Protein AF-A0A529L5Z2-F1 (afdb_monomer_lite)

pLDDT: mean 86.76, std 15.35, range [34.94, 98.38]

Structure (mmCIF, N/CA/C/O backbone):
data_AF-A0A529L5Z2-F1
#
_entry.id   AF-A0A529L5Z2-F1
#
loop_
_atom_site.group_PDB
_atom_site.id
_atom_site.type_symbol
_atom_site.label_atom_id
_atom_site.label_alt_id
_atom_site.label_comp_id
_atom_site.label_asym_id
_atom_site.label_entity_id
_atom_site.label_seq_id
_atom_site.pdbx_PDB_ins_code
_atom_site.Cartn_x
_atom_site.Cartn_y
_atom_site.Cartn_z
_atom_site.occupancy
_atom_site.B_iso_or_equiv
_atom_site.auth_seq_id
_atom_site.auth_comp_id
_atom_site.auth_asym_id
_atom_site.auth_atom_id
_atom_site.pdbx_PDB_model_num
ATOM 1 N N . VAL A 1 1 ? 12.397 16.097 1.334 1.00 59.28 1 VAL A N 1
ATOM 2 C CA . VAL A 1 1 ? 13.521 15.145 1.518 1.00 59.28 1 VAL A CA 1
ATOM 3 C C . VAL A 1 1 ? 13.459 14.121 0.397 1.00 59.28 1 VAL A C 1
ATOM 5 O O . VAL A 1 1 ? 12.366 13.662 0.095 1.00 59.28 1 VAL A O 1
ATOM 8 N N . TYR A 1 2 ? 14.577 13.825 -0.266 1.00 68.69 2 TYR A N 1
ATOM 9 C CA . TYR A 1 2 ? 14.633 12.779 -1.293 1.00 68.69 2 TYR A CA 1
ATOM 10 C C . TYR A 1 2 ? 14.756 11.406 -0.624 1.00 68.69 2 TYR A C 1
ATOM 12 O O . TYR A 1 2 ? 15.581 11.252 0.272 1.00 68.69 2 TYR A O 1
ATOM 20 N N . ILE A 1 3 ? 13.948 10.435 -1.053 1.00 73.50 3 ILE A N 1
ATOM 21 C CA . ILE A 1 3 ? 13.962 9.058 -0.541 1.00 73.50 3 ILE A CA 1
ATOM 22 C C . ILE A 1 3 ? 14.637 8.183 -1.610 1.00 73.50 3 ILE A C 1
ATOM 24 O O . ILE A 1 3 ? 14.031 7.956 -2.661 1.00 73.50 3 ILE A O 1
ATOM 28 N N . PRO A 1 4 ? 15.892 7.733 -1.415 1.00 78.50 4 PRO A N 1
ATOM 29 C CA . PRO A 1 4 ? 16.623 6.927 -2.399 1.00 78.50 4 PRO A CA 1
ATOM 30 C C . PRO A 1 4 ? 15.868 5.673 -2.860 1.00 78.50 4 PRO A C 1
ATOM 32 O O . PRO A 1 4 ? 15.951 5.282 -4.027 1.00 78.50 4 PRO A O 1
ATOM 35 N N . GLU A 1 5 ? 15.086 5.079 -1.962 1.00 77.75 5 GLU A N 1
ATOM 36 C CA . GLU A 1 5 ? 14.258 3.895 -2.173 1.00 77.75 5 GLU A CA 1
ATOM 37 C C . GLU A 1 5 ? 13.146 4.138 -3.201 1.00 77.75 5 GLU A C 1
ATOM 39 O O . GLU A 1 5 ? 12.684 3.184 -3.826 1.00 77.75 5 GLU A O 1
ATOM 44 N N . ALA A 1 6 ? 12.777 5.397 -3.471 1.00 76.44 6 ALA A N 1
ATOM 45 C CA . ALA A 1 6 ? 11.795 5.742 -4.498 1.00 76.44 6 ALA A CA 1
ATOM 46 C C . ALA A 1 6 ? 12.237 5.294 -5.903 1.00 76.44 6 ALA A C 1
ATOM 48 O O . ALA A 1 6 ? 11.396 5.058 -6.768 1.00 76.44 6 ALA A O 1
ATOM 49 N N . LYS A 1 7 ? 13.546 5.085 -6.134 1.00 78.00 7 LYS A N 1
ATOM 50 C CA . LYS A 1 7 ? 14.060 4.490 -7.383 1.00 78.00 7 LYS A CA 1
ATOM 51 C C . LYS A 1 7 ? 13.552 3.066 -7.615 1.00 78.00 7 LYS A C 1
ATOM 53 O O . LYS A 1 7 ? 13.418 2.650 -8.762 1.00 78.00 7 LYS A O 1
ATOM 58 N N . ALA A 1 8 ? 13.291 2.315 -6.544 1.00 79.12 8 ALA A N 1
ATOM 59 C CA . ALA A 1 8 ? 12.725 0.972 -6.630 1.00 79.12 8 ALA A CA 1
ATOM 60 C C . ALA A 1 8 ? 11.204 0.991 -6.859 1.00 79.12 8 ALA A C 1
ATOM 62 O O . ALA A 1 8 ? 10.619 -0.067 -7.106 1.00 79.12 8 ALA A O 1
ATOM 63 N N . GLY A 1 9 ? 10.585 2.173 -6.803 1.00 86.44 9 GLY A N 1
ATOM 64 C CA . GLY A 1 9 ? 9.145 2.351 -6.830 1.00 86.44 9 GLY A CA 1
ATOM 65 C C . GLY A 1 9 ? 8.496 2.248 -5.454 1.00 86.44 9 GLY A C 1
ATOM 66 O O . GLY A 1 9 ? 9.121 1.838 -4.473 1.00 86.44 9 GLY A O 1
ATOM 67 N N . ASP A 1 10 ? 7.222 2.608 -5.397 1.00 92.12 10 ASP A N 1
ATOM 68 C CA . ASP A 1 10 ? 6.410 2.553 -4.187 1.00 92.12 10 ASP A CA 1
ATOM 69 C C . ASP A 1 10 ? 5.503 1.321 -4.162 1.00 92.12 10 ASP A C 1
ATOM 71 O O . ASP A 1 10 ? 5.253 0.664 -5.174 1.00 92.12 10 ASP A O 1
ATOM 75 N N . VAL A 1 11 ? 5.042 0.968 -2.972 1.00 94.88 11 VAL A N 1
ATOM 76 C CA . VAL A 1 11 ? 4.119 -0.131 -2.726 1.00 94.88 11 VAL A CA 1
ATOM 77 C C . VAL A 1 11 ? 2.763 0.448 -2.388 1.00 94.88 11 VAL A C 1
ATOM 79 O O . VAL A 1 11 ? 2.636 1.140 -1.385 1.00 94.88 11 VAL A O 1
ATOM 82 N N . 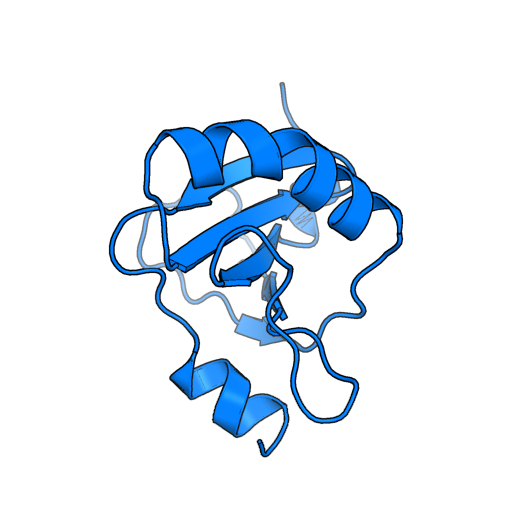ARG A 1 12 ? 1.747 0.082 -3.168 1.00 96.00 12 ARG A N 1
ATOM 83 C CA . ARG A 1 12 ? 0.354 0.326 -2.815 1.00 96.00 12 ARG A CA 1
ATOM 84 C C . ARG A 1 12 ? -0.172 -0.850 -2.004 1.00 96.00 12 ARG A C 1
ATOM 86 O O . ARG A 1 12 ? -0.231 -1.956 -2.539 1.00 96.00 12 ARG A O 1
ATOM 93 N N . LEU A 1 13 ? -0.550 -0.611 -0.751 1.00 97.56 13 LEU A N 1
ATOM 94 C CA . LEU A 1 13 ? -1.183 -1.565 0.166 1.00 97.56 13 LEU A CA 1
ATOM 95 C C . LEU A 1 13 ? -2.628 -1.134 0.435 1.00 97.56 13 LEU A C 1
ATOM 97 O O . LEU A 1 13 ? -2.864 -0.005 0.854 1.00 97.56 13 LEU A O 1
ATOM 101 N N . PHE A 1 14 ? -3.593 -2.024 0.218 1.00 97.62 14 PHE A N 1
ATOM 102 C CA . PHE A 1 14 ? -5.002 -1.724 0.468 1.00 97.62 14 PHE A CA 1
ATOM 103 C C . PHE A 1 14 ? -5.408 -2.085 1.892 1.00 97.62 14 PHE A C 1
ATOM 105 O O . PHE A 1 14 ? -5.058 -3.152 2.395 1.00 97.62 14 PHE A O 1
ATOM 112 N N . LEU A 1 15 ? -6.197 -1.211 2.507 1.00 97.81 15 LEU A N 1
ATOM 113 C CA . LEU A 1 15 ? -6.882 -1.431 3.770 1.00 97.81 15 LEU A CA 1
ATOM 114 C C . LEU A 1 15 ? -8.391 -1.449 3.519 1.00 97.81 15 LEU A C 1
ATOM 116 O O . LEU A 1 15 ? -8.912 -0.605 2.789 1.00 97.81 15 LEU A O 1
ATOM 12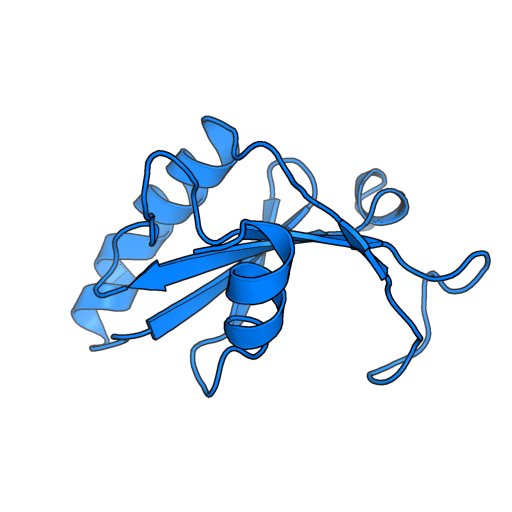0 N N . MET A 1 16 ? -9.085 -2.384 4.157 1.00 96.56 16 MET A N 1
ATOM 121 C CA . MET A 1 16 ? -10.540 -2.454 4.213 1.00 96.56 16 MET A CA 1
ATOM 122 C C . MET A 1 16 ? -10.974 -2.385 5.673 1.00 96.56 16 MET A C 1
ATOM 124 O O . MET A 1 16 ? -10.530 -3.178 6.501 1.00 96.56 16 MET A O 1
ATOM 128 N N . ASN A 1 17 ? -11.812 -1.402 5.985 1.00 95.88 17 ASN A N 1
ATOM 129 C CA . ASN A 1 17 ? -12.262 -1.087 7.334 1.00 95.88 17 ASN A CA 1
ATOM 130 C C . ASN A 1 17 ? -11.098 -0.987 8.345 1.00 95.88 17 ASN A C 1
ATOM 132 O O . ASN A 1 17 ? -11.122 -1.577 9.423 1.00 95.88 17 ASN A O 1
ATOM 136 N N . GLY A 1 18 ? -10.026 -0.296 7.946 1.00 96.75 18 GLY A N 1
ATOM 137 C CA . GLY A 1 18 ? -8.830 -0.089 8.767 1.00 96.75 18 GLY A CA 1
ATOM 138 C C . GLY A 1 18 ? -7.858 -1.274 8.857 1.00 96.75 18 GLY A C 1
ATOM 139 O O . GLY A 1 18 ? -6.783 -1.111 9.429 1.00 96.75 18 GLY A O 1
ATOM 140 N N . LEU A 1 19 ? -8.174 -2.439 8.287 1.00 98.00 19 LEU A N 1
ATOM 141 C CA . LEU A 1 19 ? -7.296 -3.613 8.304 1.00 98.00 19 LEU A CA 1
ATOM 142 C C . LEU A 1 19 ? -6.668 -3.855 6.928 1.00 98.00 19 LEU A C 1
ATOM 144 O O . LEU A 1 19 ? -7.362 -3.685 5.927 1.00 98.00 19 LEU A O 1
ATOM 148 N N . PRO A 1 20 ? -5.394 -4.283 6.833 1.00 98.00 20 PRO A N 1
ATOM 149 C CA . PRO A 1 20 ? -4.801 -4.685 5.561 1.00 98.00 20 PRO A CA 1
ATOM 150 C C . PRO A 1 20 ? -5.654 -5.751 4.862 1.00 98.00 20 PRO A C 1
ATOM 152 O O . PRO A 1 20 ? -5.860 -6.842 5.394 1.00 98.00 20 PRO A O 1
ATOM 155 N N . LEU A 1 21 ? -6.155 -5.431 3.669 1.00 97.31 21 LEU A N 1
ATOM 156 C CA . LEU A 1 21 ? -6.992 -6.331 2.886 1.00 97.31 21 LEU A CA 1
ATOM 157 C C . LEU A 1 21 ? -6.149 -7.527 2.438 1.00 97.31 21 LEU A C 1
ATOM 159 O O . LEU A 1 21 ? -5.067 -7.356 1.874 1.00 97.31 21 LEU A O 1
ATOM 163 N N . ALA A 1 22 ? -6.650 -8.735 2.669 1.00 95.50 22 ALA A N 1
ATOM 164 C CA . ALA A 1 22 ? -5.987 -9.968 2.277 1.00 95.50 22 ALA A CA 1
ATOM 165 C C . ALA A 1 22 ? -6.997 -11.016 1.809 1.00 95.50 22 ALA A C 1
ATOM 167 O O . ALA A 1 22 ? -8.142 -11.035 2.259 1.00 95.50 22 ALA A O 1
ATOM 168 N N . ARG A 1 23 ? -6.550 -11.901 0.917 1.00 93.94 23 ARG A N 1
ATOM 169 C CA . ARG A 1 23 ? -7.303 -13.057 0.426 1.00 93.94 23 ARG A CA 1
ATOM 170 C C . ARG A 1 23 ? -6.341 -14.210 0.154 1.00 93.94 23 ARG A C 1
ATOM 172 O O . ARG A 1 23 ? -5.272 -13.995 -0.413 1.00 93.94 23 ARG A O 1
ATOM 179 N N . ASP A 1 24 ? -6.693 -15.415 0.596 1.00 91.69 24 ASP A N 1
ATOM 180 C CA . ASP A 1 24 ? -5.915 -16.645 0.371 1.00 91.69 24 ASP A CA 1
ATOM 181 C C . ASP A 1 24 ? -4.428 -16.511 0.761 1.00 91.69 24 ASP A C 1
ATOM 183 O O . ASP A 1 24 ? -3.523 -16.907 0.029 1.00 91.69 24 ASP A O 1
ATOM 187 N N . GLY A 1 25 ? -4.163 -15.864 1.902 1.00 89.69 25 GLY A N 1
ATOM 188 C CA . GLY A 1 25 ? -2.807 -15.617 2.410 1.00 89.69 25 GLY A CA 1
ATOM 18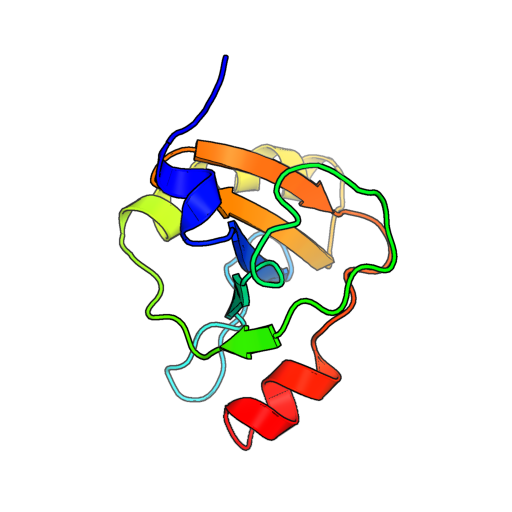9 C C . GLY A 1 25 ? -2.023 -14.514 1.684 1.00 89.69 25 GLY A C 1
ATOM 190 O O . GLY A 1 25 ? -0.876 -14.251 2.044 1.00 89.69 25 GLY A O 1
ATOM 191 N N . ASN A 1 26 ? -2.617 -13.841 0.695 1.00 92.38 26 ASN A N 1
ATOM 192 C CA . ASN A 1 26 ? -2.002 -12.734 -0.031 1.00 92.38 26 ASN A CA 1
ATOM 193 C C . ASN A 1 26 ? -2.617 -11.406 0.401 1.00 92.38 26 ASN A C 1
ATOM 195 O O . ASN A 1 26 ? -3.829 -11.219 0.322 1.00 92.38 26 ASN A O 1
ATOM 199 N N . TYR A 1 27 ? -1.780 -10.452 0.798 1.00 97.00 27 TYR A N 1
ATOM 200 C CA . TYR A 1 27 ? -2.228 -9.075 0.960 1.00 97.00 27 TYR A CA 1
ATOM 201 C C . TYR A 1 27 ? -2.515 -8.446 -0.404 1.00 97.00 27 TYR A C 1
ATOM 203 O O . TYR A 1 27 ? -1.762 -8.631 -1.365 1.00 97.00 27 TYR A O 1
ATOM 211 N N . ALA A 1 28 ? -3.574 -7.648 -0.468 1.00 96.62 28 ALA A N 1
ATOM 212 C CA . ALA A 1 28 ? -3.880 -6.781 -1.589 1.00 96.62 28 ALA A CA 1
ATOM 213 C C . ALA A 1 28 ? -2.828 -5.666 -1.643 1.00 96.62 28 ALA A C 1
ATOM 215 O O . ALA A 1 28 ? -3.004 -4.580 -1.092 1.00 96.62 28 ALA A O 1
ATOM 216 N N . ALA A 1 29 ? -1.693 -5.969 -2.269 1.00 96.56 29 ALA A N 1
ATOM 217 C CA . ALA A 1 29 ? -0.600 -5.033 -2.440 1.00 96.56 29 ALA A CA 1
ATOM 218 C C . ALA A 1 29 ? 0.180 -5.286 -3.730 1.00 96.56 29 ALA A C 1
ATOM 220 O O . ALA A 1 29 ? 0.379 -6.430 -4.153 1.00 96.56 29 ALA A O 1
ATOM 221 N N . PHE A 1 30 ? 0.657 -4.211 -4.351 1.00 94.75 30 PHE A N 1
ATOM 222 C CA . PHE A 1 30 ? 1.536 -4.282 -5.514 1.00 94.75 30 PHE A CA 1
ATOM 223 C C . PHE A 1 30 ? 2.575 -3.168 -5.483 1.00 94.75 30 PHE A C 1
ATOM 225 O O . PHE A 1 30 ? 2.327 -2.078 -4.975 1.00 94.75 30 PHE A O 1
ATOM 232 N N . ARG A 1 31 ? 3.746 -3.435 -6.062 1.00 93.38 31 ARG A N 1
ATOM 233 C CA . ARG A 1 31 ? 4.774 -2.416 -6.271 1.00 93.38 31 ARG A CA 1
ATOM 234 C C . ARG A 1 31 ? 4.562 -1.731 -7.614 1.00 93.38 31 ARG A C 1
ATOM 236 O O . ARG A 1 31 ? 4.469 -2.423 -8.629 1.00 93.38 31 ARG A O 1
ATOM 243 N N . ARG A 1 32 ? 4.529 -0.400 -7.624 1.00 90.81 32 ARG A N 1
ATOM 244 C CA . ARG A 1 32 ? 4.546 0.454 -8.815 1.00 90.81 32 ARG A CA 1
ATOM 245 C C . ARG A 1 32 ? 5.988 0.801 -9.144 1.00 90.81 32 ARG A C 1
ATOM 247 O O . ARG A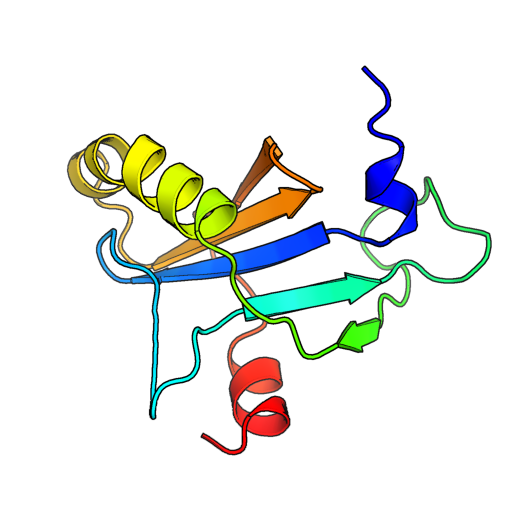 1 32 ? 6.620 1.559 -8.422 1.00 90.81 32 ARG A O 1
ATOM 254 N N . VAL A 1 33 ? 6.526 0.222 -10.214 1.00 85.50 33 VAL A N 1
ATOM 255 C CA . VAL A 1 33 ? 7.896 0.512 -10.661 1.00 85.50 33 VAL A CA 1
ATOM 256 C C . VAL A 1 33 ? 7.848 1.579 -11.758 1.00 85.50 33 VAL A C 1
ATOM 258 O O . VAL A 1 33 ? 7.204 1.315 -12.781 1.00 85.50 33 VAL A O 1
ATOM 261 N N . PRO A 1 34 ? 8.516 2.738 -11.585 1.00 77.56 34 PRO A N 1
ATOM 262 C CA . PRO A 1 34 ? 8.612 3.772 -12.614 1.00 77.56 34 PRO A CA 1
ATOM 263 C C . PRO A 1 34 ? 9.269 3.251 -13.897 1.00 77.56 34 PRO A C 1
ATOM 265 O O . PRO A 1 34 ? 10.091 2.329 -13.863 1.00 77.56 34 PRO A O 1
ATOM 268 N N . ALA A 1 35 ? 8.944 3.857 -15.038 1.00 72.44 35 ALA A N 1
ATOM 269 C CA . ALA A 1 35 ? 9.663 3.593 -16.279 1.00 72.44 35 ALA A CA 1
ATOM 270 C C . ALA A 1 35 ? 11.125 4.076 -16.173 1.00 72.44 35 ALA A C 1
ATOM 272 O O . ALA A 1 35 ? 11.439 5.028 -15.452 1.00 72.44 35 ALA A O 1
ATOM 273 N N . LYS A 1 36 ? 12.050 3.414 -16.885 1.00 66.00 36 LYS A N 1
ATOM 274 C CA . LYS A 1 36 ? 13.470 3.810 -16.906 1.00 66.00 36 LYS A CA 1
ATOM 275 C C . LYS A 1 36 ? 13.594 5.278 -17.339 1.00 66.00 36 LYS A C 1
ATOM 277 O O . LYS A 1 36 ? 13.144 5.630 -18.420 1.00 66.00 36 LYS A O 1
ATOM 282 N N . GLY A 1 37 ? 14.256 6.095 -16.517 1.00 62.66 37 GLY A N 1
ATOM 283 C CA . GLY A 1 37 ? 14.528 7.510 -16.805 1.00 62.66 37 GLY A CA 1
ATOM 284 C C . GLY A 1 37 ? 13.482 8.495 -16.277 1.00 62.66 37 GLY A C 1
ATOM 285 O O . GLY A 1 37 ? 13.744 9.693 -16.273 1.00 62.66 37 GLY A O 1
ATOM 286 N N . ASP A 1 38 ? 12.353 8.013 -15.755 1.00 59.47 38 ASP A N 1
ATOM 287 C CA . ASP A 1 38 ? 11.230 8.861 -15.364 1.00 59.47 38 ASP A CA 1
ATOM 288 C C . ASP A 1 38 ? 11.063 8.910 -13.841 1.00 59.47 38 ASP A C 1
ATOM 290 O O . ASP A 1 38 ? 10.187 8.290 -13.243 1.00 59.47 38 ASP A O 1
ATOM 294 N N . VAL A 1 39 ? 11.986 9.610 -13.179 1.00 54.94 39 VAL A N 1
ATOM 295 C CA . VAL A 1 39 ? 11.943 9.804 -11.718 1.00 54.94 39 VAL A CA 1
ATOM 296 C C . VAL A 1 39 ? 10.959 10.927 -11.343 1.00 54.94 39 VAL A C 1
ATOM 298 O O . VAL A 1 39 ? 10.709 11.137 -10.158 1.00 54.94 39 VAL A O 1
ATOM 301 N N . ARG A 1 40 ? 10.436 11.698 -12.316 1.00 53.09 40 ARG A N 1
ATOM 302 C CA . ARG A 1 40 ? 9.805 13.002 -12.041 1.00 53.09 40 ARG A CA 1
ATOM 303 C C . ARG A 1 40 ? 8.602 13.432 -12.896 1.00 53.09 40 ARG A C 1
ATOM 305 O O . ARG A 1 40 ? 8.113 14.521 -12.616 1.00 53.09 40 ARG A O 1
ATOM 312 N N . SER A 1 41 ? 8.072 12.675 -13.862 1.00 36.56 41 SER A N 1
ATOM 313 C CA . SER A 1 41 ? 6.934 13.179 -14.655 1.00 36.56 41 SER A CA 1
ATOM 314 C C . SER A 1 41 ? 5.584 12.510 -14.341 1.00 36.56 41 SER A C 1
ATOM 316 O O . SER A 1 41 ? 5.284 11.381 -14.706 1.00 36.56 41 SER A O 1
ATOM 318 N N . ASN A 1 42 ? 4.776 13.252 -13.582 1.00 34.94 42 ASN A N 1
ATOM 319 C CA . ASN A 1 42 ? 3.313 13.321 -13.581 1.00 34.94 42 ASN A CA 1
ATOM 320 C C . ASN A 1 42 ? 2.497 12.158 -14.196 1.00 34.94 42 ASN A C 1
ATOM 322 O O . ASN A 1 42 ? 2.409 11.994 -15.408 1.00 34.94 42 ASN A O 1
ATOM 326 N N . ILE A 1 43 ? 1.728 11.498 -13.321 1.00 39.59 43 ILE A N 1
ATOM 327 C CA . ILE A 1 43 ? 0.281 11.191 -13.439 1.00 39.59 43 ILE A CA 1
ATOM 328 C C . ILE A 1 43 ? -0.186 10.202 -14.535 1.00 39.59 43 ILE A C 1
ATOM 330 O O . ILE A 1 43 ? -1.235 9.587 -14.366 1.00 39.59 43 ILE A O 1
ATOM 334 N N . HIS A 1 44 ? 0.597 9.910 -15.572 1.00 41.44 44 HIS A N 1
ATOM 335 C CA . HIS A 1 44 ? 0.261 8.892 -16.585 1.00 41.44 44 HIS A CA 1
ATOM 336 C C . HIS A 1 44 ? 1.449 8.022 -17.022 1.00 41.44 44 HIS A C 1
ATOM 338 O O . HIS A 1 44 ? 1.289 7.155 -17.885 1.00 41.44 44 HIS A O 1
ATOM 344 N N . ALA A 1 45 ? 2.631 8.212 -16.429 1.00 43.25 45 ALA A N 1
ATOM 345 C CA . ALA A 1 45 ? 3.818 7.445 -16.778 1.00 43.25 45 ALA A CA 1
ATOM 346 C C . ALA A 1 45 ? 3.597 5.945 -16.529 1.00 43.25 45 ALA A C 1
ATOM 348 O O . ALA A 1 45 ? 3.134 5.530 -15.465 1.00 43.25 45 ALA A O 1
ATOM 349 N N . ALA A 1 46 ? 3.920 5.140 -17.543 1.00 51.72 46 ALA A N 1
ATOM 350 C CA . ALA A 1 46 ? 3.674 3.707 -17.661 1.00 51.72 46 ALA A CA 1
ATOM 351 C C . ALA A 1 46 ? 4.401 2.867 -16.590 1.00 51.72 46 ALA A C 1
ATOM 353 O O . ALA A 1 46 ? 5.346 2.126 -16.867 1.00 51.72 46 ALA A O 1
ATOM 354 N N . GLY A 1 47 ? 3.951 2.974 -15.342 1.00 63.62 47 GLY A N 1
ATOM 355 C CA . GLY A 1 47 ? 4.443 2.189 -14.225 1.00 63.62 47 GLY A CA 1
ATOM 356 C C . GLY A 1 47 ? 3.999 0.733 -14.343 1.00 63.62 47 GLY A C 1
ATOM 357 O O . GLY A 1 47 ? 2.811 0.415 -14.497 1.00 63.62 47 GLY A O 1
ATOM 358 N N . THR A 1 48 ? 4.949 -0.195 -14.244 1.00 81.06 48 THR A N 1
ATOM 359 C CA . THR A 1 48 ? 4.612 -1.625 -14.196 1.00 81.06 48 THR A CA 1
ATOM 360 C C . THR A 1 48 ? 4.225 -2.009 -12.771 1.00 81.06 48 THR A C 1
ATOM 362 O O . THR A 1 48 ? 4.935 -1.668 -11.826 1.00 81.06 48 THR A O 1
ATOM 365 N N . ALA A 1 49 ? 3.099 -2.712 -12.596 1.00 89.00 49 ALA A N 1
ATOM 366 C CA . ALA A 1 49 ? 2.770 -3.307 -11.306 1.00 89.00 49 ALA A CA 1
ATOM 367 C C . ALA A 1 49 ? 3.432 -4.675 -11.204 1.00 89.00 49 ALA A C 1
ATOM 369 O O . ALA A 1 49 ? 3.292 -5.508 -12.104 1.00 89.00 49 ALA A O 1
ATOM 370 N N . ARG A 1 50 ? 4.118 -4.912 -10.091 1.00 91.12 50 ARG A N 1
ATOM 371 C CA . ARG A 1 50 ? 4.748 -6.192 -9.773 1.00 91.12 50 ARG A CA 1
ATOM 372 C C . ARG A 1 50 ? 4.248 -6.708 -8.431 1.00 91.12 50 ARG A C 1
ATOM 374 O O . ARG A 1 50 ? 3.900 -5.916 -7.552 1.00 91.12 50 ARG A O 1
ATOM 381 N N . LYS A 1 51 ? 4.255 -8.035 -8.275 1.00 92.75 51 LYS A N 1
ATOM 382 C CA . LYS A 1 51 ? 4.010 -8.683 -6.981 1.00 92.75 51 LYS A CA 1
ATOM 383 C C . LYS A 1 51 ? 4.979 -8.137 -5.941 1.00 92.75 51 LYS A C 1
ATOM 385 O O . LYS A 1 51 ? 6.134 -7.839 -6.255 1.00 92.75 51 LYS A O 1
ATOM 390 N N . VAL A 1 52 ? 4.506 -8.028 -4.709 1.00 93.75 52 VAL A N 1
ATOM 391 C CA . VAL A 1 52 ? 5.301 -7.536 -3.588 1.00 93.75 52 VAL A CA 1
ATOM 392 C C . VAL A 1 52 ? 5.019 -8.379 -2.357 1.00 93.75 52 VAL A C 1
ATOM 394 O O . VAL A 1 52 ? 3.877 -8.734 -2.082 1.00 93.75 52 VAL A O 1
ATOM 397 N N . LYS A 1 53 ? 6.074 -8.701 -1.610 1.00 94.56 53 LYS A N 1
ATOM 398 C CA . LYS A 1 53 ? 5.936 -9.289 -0.281 1.00 94.56 53 LYS A CA 1
ATOM 399 C C . LYS A 1 53 ? 5.719 -8.155 0.715 1.00 94.56 53 LYS A C 1
ATOM 401 O O . LYS A 1 53 ? 6.613 -7.328 0.892 1.00 94.56 53 LYS A O 1
ATOM 406 N N . VAL A 1 54 ? 4.547 -8.116 1.340 1.00 96.62 54 VAL A N 1
ATOM 407 C CA . VAL A 1 54 ? 4.261 -7.160 2.416 1.00 96.62 54 VAL A CA 1
ATOM 408 C C . VAL A 1 54 ? 5.137 -7.492 3.623 1.00 96.62 54 VAL A C 1
ATOM 410 O O . VAL A 1 54 ? 5.273 -8.656 4.002 1.00 96.62 54 VAL A O 1
ATOM 413 N N . THR A 1 55 ? 5.785 -6.474 4.185 1.00 96.94 55 THR A N 1
ATOM 414 C CA . THR A 1 55 ? 6.726 -6.617 5.302 1.00 96.94 55 THR A CA 1
ATOM 415 C C . THR A 1 55 ? 6.089 -6.192 6.622 1.00 96.94 55 THR A C 1
ATOM 417 O O . THR A 1 55 ? 5.103 -5.456 6.634 1.00 96.94 55 THR A O 1
ATOM 420 N N . GLY A 1 56 ? 6.688 -6.595 7.748 1.00 98.00 56 GLY A N 1
ATOM 421 C CA . GLY A 1 56 ? 6.252 -6.145 9.075 1.00 98.00 56 GLY A CA 1
ATOM 422 C C . GLY A 1 56 ? 6.260 -4.619 9.222 1.00 98.00 56 GLY A C 1
ATOM 423 O O . GLY A 1 56 ? 5.352 -4.064 9.824 1.00 98.00 56 GLY A O 1
ATOM 424 N N . THR A 1 57 ? 7.213 -3.925 8.590 1.00 97.19 57 THR A N 1
ATOM 425 C CA . THR A 1 57 ? 7.254 -2.454 8.553 1.00 97.19 57 THR A CA 1
ATOM 426 C C . THR A 1 57 ? 6.025 -1.863 7.862 1.00 97.19 57 THR A C 1
ATOM 428 O O . THR A 1 57 ? 5.422 -0.932 8.384 1.00 97.19 57 THR A O 1
ATOM 431 N N . MET A 1 58 ? 5.613 -2.421 6.718 1.00 98.00 58 MET A N 1
ATOM 432 C CA . MET A 1 58 ? 4.416 -1.960 6.000 1.00 98.00 58 MET A CA 1
ATOM 433 C C . MET A 1 58 ? 3.146 -2.181 6.825 1.00 98.00 58 MET A C 1
ATOM 435 O O . MET A 1 58 ? 2.280 -1.311 6.867 1.00 98.00 58 MET A O 1
ATOM 439 N N . LEU A 1 59 ? 3.053 -3.324 7.513 1.00 98.25 59 LEU A N 1
ATOM 440 C CA . LEU A 1 59 ? 1.949 -3.600 8.433 1.00 98.25 59 LEU A CA 1
ATOM 441 C C . LEU A 1 59 ? 1.965 -2.641 9.630 1.00 98.25 59 LEU A C 1
ATOM 443 O O . LEU A 1 59 ? 0.919 -2.126 10.000 1.00 98.25 59 LEU A O 1
ATOM 447 N N . GLY A 1 60 ? 3.139 -2.320 10.177 1.00 98.38 60 GLY A N 1
ATOM 448 C CA . GLY A 1 60 ? 3.285 -1.323 11.240 1.00 98.38 60 GLY A CA 1
ATOM 449 C C . GLY A 1 60 ? 2.815 0.075 10.822 1.00 98.38 60 GLY A C 1
ATOM 450 O O . GLY A 1 60 ? 2.167 0.763 11.605 1.00 98.38 60 GLY A O 1
ATOM 451 N N . ILE A 1 61 ? 3.066 0.478 9.570 1.00 98.12 61 ILE A N 1
ATOM 452 C CA . ILE A 1 61 ? 2.524 1.728 9.012 1.00 98.12 61 ILE A CA 1
ATOM 453 C C . ILE A 1 61 ? 0.993 1.673 8.945 1.00 98.12 61 ILE A C 1
ATOM 455 O O . ILE A 1 61 ? 0.336 2.632 9.347 1.00 98.12 61 ILE A O 1
ATOM 459 N N . ALA A 1 62 ? 0.418 0.560 8.476 1.00 98.19 62 ALA A N 1
ATOM 460 C CA . ALA A 1 62 ? -1.033 0.384 8.428 1.00 98.19 62 ALA A CA 1
ATOM 461 C C . ALA A 1 62 ? -1.671 0.475 9.827 1.00 98.19 62 ALA A C 1
ATOM 463 O O . ALA A 1 62 ? -2.668 1.173 10.006 1.00 98.19 62 ALA A O 1
ATOM 464 N N . GLU A 1 63 ? -1.055 -0.154 10.829 1.00 98.25 63 GLU A N 1
ATOM 465 C CA . GLU A 1 63 ? -1.484 -0.088 12.231 1.00 98.25 63 GLU A CA 1
ATOM 466 C C . GLU A 1 63 ? -1.415 1.334 12.801 1.00 98.25 63 GLU A C 1
ATOM 468 O O . GLU A 1 63 ? -2.320 1.748 13.524 1.00 98.25 63 GLU A O 1
ATOM 473 N N . MET A 1 64 ? -0.379 2.100 12.445 1.00 98.06 64 MET A N 1
ATOM 474 C CA . MET A 1 64 ? -0.202 3.482 12.897 1.00 98.06 64 MET A CA 1
ATOM 475 C C . MET A 1 64 ? -1.331 4.398 12.408 1.00 98.06 64 MET A C 1
ATOM 477 O O . MET A 1 64 ? -1.823 5.229 13.169 1.00 98.06 64 MET A O 1
ATOM 481 N N . VAL A 1 65 ? -1.759 4.252 11.149 1.00 97.38 65 VAL A N 1
ATOM 482 C CA . VAL A 1 65 ? -2.813 5.105 10.570 1.00 97.38 65 VAL A CA 1
ATOM 483 C C . VAL A 1 65 ? -4.228 4.603 10.865 1.00 97.38 65 VAL A C 1
ATOM 485 O O . VAL A 1 65 ? -5.169 5.400 10.853 1.00 97.38 65 VAL A O 1
ATOM 488 N N . ARG A 1 66 ? -4.394 3.305 11.163 1.00 97.81 66 ARG A N 1
ATOM 489 C CA . ARG A 1 66 ? -5.698 2.650 11.354 1.00 97.81 66 ARG A CA 1
ATOM 490 C C . ARG A 1 66 ? -6.667 3.424 12.259 1.00 97.81 66 ARG A C 1
ATOM 492 O O . ARG A 1 66 ? -7.803 3.607 11.823 1.00 97.81 66 ARG A O 1
ATOM 499 N N . PRO A 1 67 ? -6.296 3.887 13.474 1.00 98.19 67 PRO A N 1
ATOM 500 C CA . PRO A 1 67 ? -7.257 4.528 14.373 1.00 98.19 67 PRO A CA 1
ATOM 501 C C . PRO A 1 67 ? -7.910 5.766 13.754 1.00 98.19 67 PRO A C 1
ATOM 503 O O . PRO A 1 67 ? -9.119 5.951 13.874 1.00 98.19 67 PRO A O 1
ATOM 506 N N . LYS A 1 68 ? -7.126 6.580 13.033 1.00 97.62 68 LYS A N 1
ATOM 507 C CA . LYS A 1 68 ? -7.636 7.783 12.368 1.00 97.62 68 LYS A CA 1
ATOM 508 C C . LYS A 1 68 ? -8.530 7.432 11.182 1.00 97.62 68 LYS A C 1
ATOM 510 O O . LYS A 1 68 ? -9.602 8.006 11.057 1.00 97.62 68 LYS A O 1
ATOM 515 N N . LEU A 1 69 ? -8.128 6.455 10.363 1.00 97.19 69 LEU A N 1
ATOM 516 C CA . LEU A 1 69 ? -8.928 6.005 9.218 1.00 97.19 69 LEU A CA 1
ATOM 517 C C . LEU A 1 69 ? -10.308 5.491 9.649 1.00 97.19 69 LEU A C 1
ATOM 519 O O . LEU A 1 69 ? -11.306 5.829 9.020 1.00 97.19 69 LEU A O 1
ATOM 523 N N . ILE A 1 70 ? -10.372 4.722 10.741 1.00 97.56 70 ILE A N 1
ATOM 524 C CA . ILE A 1 70 ? -11.639 4.232 11.304 1.00 97.56 70 ILE A CA 1
ATOM 525 C C . ILE A 1 70 ? -12.466 5.395 11.858 1.00 97.56 70 ILE A C 1
ATOM 527 O O . ILE A 1 70 ? -13.648 5.503 11.543 1.00 97.56 70 ILE A O 1
ATOM 531 N N . SER A 1 71 ? -11.843 6.278 12.646 1.00 98.00 71 SER A N 1
ATOM 532 C CA . SER A 1 71 ? -12.504 7.460 13.215 1.00 98.00 71 SER A CA 1
ATOM 533 C C . SER A 1 71 ? -13.131 8.357 12.146 1.00 98.00 71 SER A C 1
ATOM 535 O O . SER A 1 71 ? -14.180 8.946 12.382 1.00 98.00 71 SER A O 1
ATOM 537 N N . ASP A 1 72 ? -12.492 8.464 10.983 1.00 96.75 72 ASP A N 1
ATOM 538 C CA . ASP A 1 72 ? -12.952 9.295 9.871 1.00 96.75 72 ASP A CA 1
ATOM 539 C C . ASP A 1 72 ? -13.955 8.576 8.953 1.00 96.75 72 ASP A C 1
ATOM 541 O O . ASP A 1 72 ? -14.430 9.165 7.985 1.00 96.75 72 ASP A O 1
ATOM 545 N N . GLY A 1 73 ? -14.282 7.306 9.218 1.00 96.06 73 GLY A N 1
ATOM 546 C CA . GLY A 1 73 ? -15.205 6.522 8.393 1.00 96.06 73 GLY A CA 1
ATOM 547 C C . GLY A 1 73 ? -14.622 6.082 7.044 1.00 96.06 73 GLY A C 1
ATOM 548 O O . GLY A 1 73 ? -15.366 5.808 6.102 1.00 96.06 73 GLY A O 1
ATOM 549 N N . MET A 1 74 ? -13.294 6.012 6.921 1.00 96.06 74 MET A N 1
ATOM 550 C CA . MET A 1 74 ? -12.622 5.621 5.681 1.00 96.06 74 MET A CA 1
ATOM 551 C C . MET A 1 74 ? -12.659 4.098 5.505 1.00 96.06 74 MET A C 1
ATOM 553 O O . MET A 1 74 ? -11.830 3.363 6.046 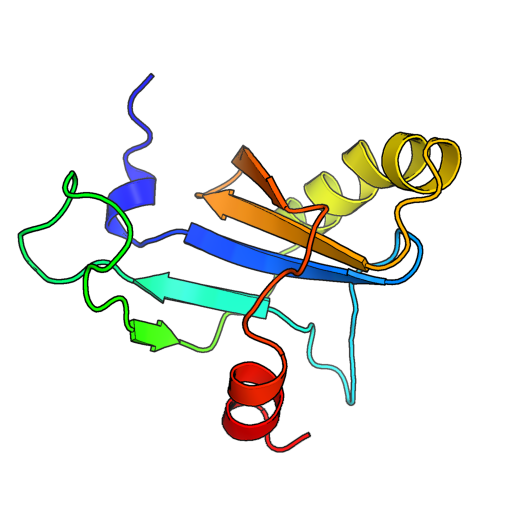1.00 96.06 74 MET A O 1
ATOM 557 N N . PHE A 1 75 ? -13.635 3.612 4.734 1.00 94.44 75 PHE A N 1
ATOM 558 C CA . PHE A 1 75 ? -13.881 2.174 4.577 1.00 94.44 75 PHE A CA 1
ATOM 559 C C . PHE A 1 75 ? -12.881 1.458 3.656 1.00 94.44 75 PHE A C 1
ATOM 561 O O . PHE A 1 75 ? -12.508 0.321 3.932 1.00 94.44 75 PHE A O 1
ATOM 568 N N . LEU A 1 76 ? -12.428 2.092 2.573 1.00 96.31 76 LEU A N 1
ATOM 569 C CA . LEU A 1 76 ? -11.467 1.510 1.630 1.00 96.31 76 LEU A CA 1
ATOM 570 C C . LEU A 1 76 ? -10.356 2.517 1.342 1.00 96.31 76 LEU A C 1
ATOM 572 O O . LEU A 1 76 ? -10.619 3.595 0.814 1.00 96.31 76 LEU A O 1
ATOM 576 N N . VAL A 1 77 ? -9.116 2.152 1.668 1.00 97.44 77 VAL A N 1
ATOM 577 C CA . VAL A 1 77 ? -7.960 3.058 1.615 1.00 97.44 77 VAL A CA 1
ATOM 578 C C . VAL A 1 77 ? -6.783 2.380 0.922 1.00 97.44 77 VAL A C 1
ATOM 580 O O . VAL A 1 77 ? -6.532 1.199 1.138 1.00 97.44 77 VAL A O 1
ATOM 583 N N . GLY A 1 78 ? -6.040 3.119 0.100 1.00 97.38 78 GLY A N 1
ATOM 584 C CA . GLY A 1 78 ? -4.737 2.703 -0.421 1.00 97.38 78 GLY A CA 1
ATOM 585 C C . GLY A 1 78 ? -3.605 3.472 0.256 1.00 97.38 78 GLY A C 1
ATOM 586 O O . GLY A 1 78 ? -3.579 4.696 0.195 1.00 97.38 78 GLY A O 1
ATOM 587 N N . LEU A 1 79 ? -2.662 2.777 0.882 1.00 97.38 79 LEU A N 1
ATOM 588 C CA . LEU A 1 79 ? -1.438 3.365 1.423 1.00 97.38 79 LEU A CA 1
ATOM 589 C C . LEU A 1 79 ? -0.310 3.214 0.411 1.00 97.38 79 LEU A C 1
ATOM 591 O O . LEU A 1 79 ? -0.022 2.093 -0.009 1.00 97.38 79 LEU A O 1
ATOM 595 N N . ASP A 1 80 ? 0.348 4.317 0.073 1.00 95.69 80 ASP A N 1
ATOM 596 C CA . ASP A 1 80 ? 1.543 4.304 -0.765 1.00 95.69 80 ASP A CA 1
ATOM 597 C C . ASP A 1 80 ? 2.783 4.388 0.114 1.00 95.69 80 ASP A C 1
ATOM 599 O O . ASP A 1 80 ? 2.986 5.361 0.840 1.00 95.69 80 ASP A O 1
ATOM 603 N N . ILE A 1 81 ? 3.608 3.347 0.067 1.00 95.56 81 ILE A N 1
ATOM 604 C CA . ILE A 1 81 ? 4.738 3.147 0.971 1.00 95.56 81 ILE A CA 1
ATOM 605 C C . ILE A 1 81 ? 6.026 3.033 0.157 1.00 95.56 81 ILE A C 1
ATOM 607 O O . ILE A 1 81 ? 6.124 2.212 -0.755 1.00 95.56 81 ILE A O 1
ATOM 611 N N . VAL A 1 82 ? 7.052 3.802 0.518 1.00 93.00 82 VAL A N 1
ATOM 612 C CA . VAL A 1 82 ? 8.408 3.669 -0.038 1.00 93.00 82 VAL A CA 1
ATOM 613 C C . VAL A 1 82 ? 9.382 3.392 1.092 1.00 93.00 82 VAL A C 1
ATOM 615 O O . VAL A 1 82 ? 9.510 4.186 2.020 1.00 93.00 82 VAL A O 1
ATOM 618 N N . GLY A 1 83 ? 10.081 2.259 0.998 1.00 88.06 83 GLY A N 1
ATOM 619 C CA . GLY A 1 83 ? 10.957 1.792 2.069 1.00 88.06 83 GLY A CA 1
ATOM 620 C C . GLY A 1 83 ? 10.167 1.583 3.361 1.00 88.06 83 GLY A C 1
ATOM 621 O O . GLY A 1 83 ? 9.295 0.717 3.430 1.00 88.06 83 GLY A O 1
ATOM 622 N N . ASP A 1 84 ? 10.477 2.396 4.363 1.00 91.69 84 ASP A N 1
ATOM 623 C CA . ASP A 1 84 ? 9.872 2.431 5.694 1.00 91.69 84 ASP A CA 1
ATOM 624 C C . ASP A 1 84 ? 8.946 3.645 5.907 1.00 91.69 84 ASP A C 1
ATOM 626 O O . ASP A 1 84 ? 8.573 3.939 7.042 1.00 91.69 84 ASP A O 1
ATOM 630 N N . LYS A 1 85 ? 8.590 4.376 4.842 1.00 93.12 85 LYS A N 1
ATOM 631 C CA . LYS A 1 85 ? 7.851 5.646 4.939 1.00 93.12 85 LYS A C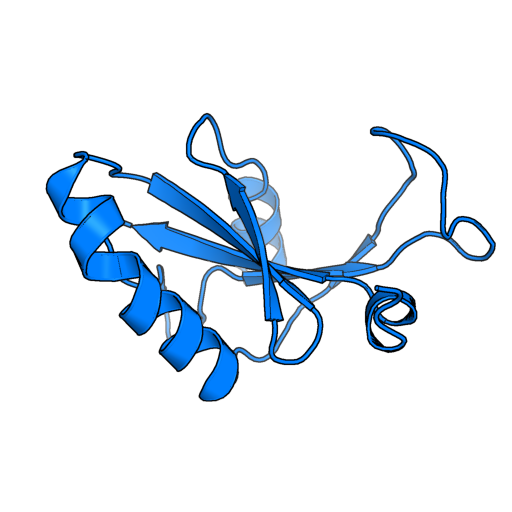A 1
ATOM 632 C C . LYS A 1 85 ? 6.521 5.587 4.210 1.00 93.12 85 LYS A C 1
ATOM 634 O O . LYS A 1 85 ? 6.437 5.085 3.090 1.00 93.12 85 LYS A O 1
ATOM 639 N N . LEU A 1 86 ? 5.502 6.166 4.837 1.00 95.31 86 LEU A N 1
ATOM 640 C CA . LEU A 1 86 ? 4.227 6.467 4.200 1.00 95.31 86 LEU A CA 1
ATOM 641 C C . LEU A 1 86 ? 4.380 7.729 3.345 1.00 95.31 86 LEU A C 1
ATOM 643 O O . LEU A 1 86 ? 4.797 8.767 3.856 1.00 95.31 86 LEU A O 1
ATOM 647 N N . LEU A 1 87 ? 4.063 7.632 2.056 1.00 92.69 87 LEU A N 1
ATOM 648 C CA . LEU A 1 87 ? 4.083 8.760 1.127 1.00 92.69 87 LEU A CA 1
ATOM 649 C C . LEU A 1 87 ? 2.711 9.408 0.980 1.00 92.69 87 LEU A C 1
ATOM 651 O O . LEU A 1 87 ? 2.602 10.627 1.054 1.00 92.69 87 LEU A O 1
ATOM 655 N N . GLU A 1 88 ? 1.679 8.596 0.759 1.00 93.44 88 GLU A N 1
ATOM 656 C CA . GLU A 1 88 ? 0.333 9.075 0.450 1.00 93.44 88 GLU A CA 1
ATOM 657 C C . GLU A 1 88 ? -0.730 8.131 1.022 1.00 93.44 88 GLU A C 1
ATOM 659 O O . GLU A 1 88 ? -0.540 6.913 1.085 1.00 93.44 88 GLU A O 1
ATOM 664 N N . ILE A 1 89 ? -1.872 8.703 1.412 1.00 95.38 89 ILE A N 1
ATOM 665 C CA . ILE A 1 89 ? -3.078 7.973 1.805 1.00 95.38 89 ILE A CA 1
ATOM 666 C C . ILE A 1 89 ? -4.171 8.283 0.777 1.00 95.38 89 ILE A C 1
ATOM 668 O O . ILE A 1 89 ? -4.699 9.390 0.722 1.00 95.38 89 ILE A O 1
ATOM 672 N N . ASN A 1 90 ? -4.525 7.291 -0.034 1.00 94.62 90 ASN A N 1
ATOM 673 C CA . ASN A 1 90 ? -5.569 7.381 -1.049 1.00 94.62 90 ASN A CA 1
ATOM 674 C C . ASN A 1 90 ? -6.902 6.939 -0.444 1.00 94.62 90 ASN A C 1
ATOM 676 O O . ASN A 1 90 ? -7.150 5.740 -0.310 1.00 94.62 90 ASN A O 1
ATOM 680 N N . VAL A 1 91 ? -7.753 7.899 -0.088 1.00 92.50 91 VAL A N 1
ATOM 681 C CA . VAL A 1 91 ? -9.051 7.640 0.564 1.00 92.50 91 VAL A CA 1
ATOM 682 C C . VAL A 1 91 ? -10.256 7.726 -0.381 1.00 92.50 91 VAL A C 1
ATOM 684 O O . VAL A 1 91 ? -11.354 7.319 -0.018 1.00 92.50 91 VAL A O 1
ATOM 687 N N . PHE A 1 92 ? -10.057 8.202 -1.613 1.00 81.38 92 PHE A N 1
ATOM 688 C CA . PHE A 1 92 ? -11.087 8.252 -2.651 1.00 81.38 92 PHE A CA 1
ATOM 689 C C . PHE A 1 92 ? -10.677 7.378 -3.837 1.00 81.38 92 PHE A C 1
ATOM 691 O O . PHE A 1 92 ? -9.618 7.580 -4.430 1.00 81.38 92 PHE A O 1
ATOM 698 N N . THR A 1 93 ? -11.517 6.394 -4.175 1.00 77.44 93 THR A N 1
ATOM 699 C CA . THR A 1 93 ? -11.358 5.505 -5.344 1.00 77.44 93 THR A CA 1
ATOM 700 C C . THR A 1 93 ? -9.936 4.946 -5.532 1.00 77.44 93 THR A C 1
ATOM 702 O O . THR A 1 93 ? -9.303 5.206 -6.560 1.00 77.44 93 THR A O 1
ATOM 705 N N . PRO A 1 94 ? -9.394 4.160 -4.579 1.00 76.38 94 PRO A N 1
ATOM 706 C CA . PRO A 1 94 ? -8.072 3.574 -4.753 1.00 76.38 94 PRO A CA 1
ATOM 707 C C . PRO A 1 94 ? -8.111 2.538 -5.894 1.00 76.38 94 PRO A C 1
ATOM 709 O O . PRO A 1 94 ? -8.639 1.434 -5.764 1.00 76.38 94 PRO A O 1
ATOM 712 N N . GLY A 1 95 ? -7.579 2.913 -7.058 1.00 84.44 95 GLY A N 1
ATOM 713 C CA . GLY A 1 95 ? -7.504 2.038 -8.228 1.00 84.44 95 GLY A CA 1
ATOM 714 C C . GLY A 1 95 ? -6.460 0.928 -8.062 1.00 84.44 95 GLY A C 1
ATOM 715 O O . GLY A 1 95 ? -5.430 1.122 -7.416 1.00 84.44 95 GLY A O 1
ATOM 716 N N . GLY A 1 96 ? -6.699 -0.231 -8.688 1.00 86.75 96 GLY A N 1
ATOM 717 C CA . GLY A 1 96 ? -5.723 -1.331 -8.769 1.00 86.75 96 GLY A CA 1
ATOM 718 C C . GLY A 1 96 ? -6.225 -2.712 -8.336 1.00 86.75 96 GLY A C 1
ATOM 719 O O . GLY A 1 96 ? -5.546 -3.698 -8.618 1.00 86.75 96 GLY A O 1
ATOM 720 N N . LEU A 1 97 ? -7.415 -2.817 -7.732 1.00 90.12 97 LEU A N 1
ATOM 721 C CA . LEU A 1 97 ? -7.980 -4.097 -7.272 1.00 90.12 97 LEU A CA 1
ATOM 722 C C . LEU A 1 97 ? -8.167 -5.120 -8.406 1.00 90.12 97 LEU A C 1
ATOM 724 O O . LEU A 1 97 ? -7.748 -6.263 -8.265 1.00 90.12 97 LEU A O 1
ATOM 728 N N . THR A 1 98 ? -8.683 -4.717 -9.571 1.00 88.81 98 THR A N 1
ATOM 729 C CA . THR A 1 98 ? -8.829 -5.621 -10.733 1.00 88.81 98 THR A CA 1
ATOM 730 C C . THR A 1 98 ? -7.482 -6.173 -11.209 1.00 88.81 98 THR A C 1
ATOM 732 O O . THR A 1 98 ? -7.364 -7.337 -11.588 1.00 88.81 98 THR A O 1
ATOM 735 N N . ARG A 1 99 ? -6.426 -5.351 -11.148 1.00 88.81 99 ARG A N 1
ATOM 736 C CA . ARG A 1 99 ? -5.066 -5.769 -11.509 1.00 88.81 99 ARG A CA 1
ATOM 737 C C . ARG A 1 99 ? -4.489 -6.733 -10.475 1.00 88.81 99 ARG A C 1
ATOM 739 O O . ARG A 1 99 ? -3.791 -7.667 -10.857 1.00 88.81 99 ARG A O 1
ATOM 746 N N . LEU A 1 100 ? -4.782 -6.516 -9.192 1.00 91.56 100 LEU A N 1
ATOM 747 C CA . LEU A 1 100 ? -4.421 -7.427 -8.107 1.00 91.56 100 LEU A CA 1
ATOM 748 C C . LEU A 1 100 ? -5.095 -8.789 -8.270 1.00 91.56 100 LEU A C 1
ATOM 750 O O . LEU A 1 100 ? -4.394 -9.796 -8.225 1.00 91.56 100 LEU A O 1
ATOM 754 N N . ALA A 1 101 ? -6.401 -8.813 -8.542 1.00 90.62 101 ALA A N 1
ATOM 755 C CA . ALA A 1 101 ? -7.157 -10.039 -8.791 1.00 90.62 101 ALA A CA 1
ATOM 756 C C . ALA A 1 101 ? -6.516 -10.875 -9.912 1.00 90.62 101 ALA A C 1
ATOM 758 O O . ALA A 1 101 ? -6.191 -12.046 -9.722 1.00 90.62 101 ALA A O 1
ATOM 759 N N . ALA A 1 102 ? -6.190 -10.247 -11.047 1.00 90.69 102 ALA A N 1
ATOM 760 C CA . ALA A 1 102 ? -5.481 -10.919 -12.138 1.00 90.69 102 ALA A CA 1
ATOM 761 C C . ALA A 1 102 ? -4.051 -11.362 -11.752 1.00 90.69 102 ALA A C 1
ATOM 763 O O . ALA A 1 102 ? -3.607 -12.449 -12.122 1.00 90.69 102 ALA A O 1
ATOM 764 N N . MET A 1 103 ? -3.316 -10.531 -11.003 1.00 90.44 103 MET A N 1
ATOM 765 C CA . MET A 1 103 ? -1.927 -10.787 -10.597 1.00 90.44 103 MET A CA 1
ATOM 766 C C . MET A 1 103 ? -1.805 -11.958 -9.614 1.00 90.44 103 MET A C 1
ATOM 768 O O . MET A 1 103 ? -0.891 -12.782 -9.740 1.00 90.44 103 MET A O 1
ATOM 772 N N . TYR A 1 104 ? -2.689 -12.015 -8.622 1.00 90.62 104 TYR A N 1
ATOM 773 C CA . TYR A 1 104 ? -2.699 -13.046 -7.587 1.00 90.62 104 TYR A CA 1
ATOM 774 C C . TYR A 1 104 ? -3.606 -14.230 -7.936 1.00 90.62 104 TYR A C 1
ATOM 776 O O . TYR A 1 104 ? -3.482 -15.264 -7.290 1.00 90.62 104 TYR A O 1
ATOM 784 N N . ARG A 1 105 ? -4.399 -14.128 -9.014 1.00 87.62 105 ARG A N 1
ATOM 785 C CA . ARG A 1 105 ? -5.393 -15.126 -9.447 1.00 87.62 105 ARG A CA 1
ATOM 786 C C . ARG A 1 105 ? -6.433 -15.394 -8.353 1.00 87.62 105 ARG A C 1
ATOM 788 O O . ARG A 1 105 ? -6.697 -16.547 -8.026 1.00 87.62 105 ARG A O 1
ATOM 795 N N . THR A 1 106 ? -6.978 -14.312 -7.795 1.00 74.62 106 THR A N 1
ATOM 796 C CA . THR A 1 106 ? -7.931 -14.303 -6.669 1.00 74.62 106 THR A CA 1
ATOM 797 C C . THR A 1 106 ? -9.186 -13.523 -6.999 1.00 74.62 106 THR A C 1
ATOM 799 O O . THR A 1 106 ? -9.043 -12.512 -7.719 1.00 74.62 106 THR A O 1
#

Radius of gyration: 13.55 Å; chains: 1; bounding box: 32×32×32 Å

Foldseek 3Di:
DDDPLCQQAKKKFKDALLAQDDDPNGTLMWGFHFDPPPSDDDDDGDTDTDDDDDDPLNRVVSVVCSVVCNVVVQGMWIFIGGDNDTDDIRSPPPDDNVVSCVNVVD

Secondary structure (DSSP, 8-state):
---GGGGG-EEEEEEETTEE-EETTEESEEEEEPPTT-SS--S---PEEEE----HHHHHHHHHHHHHHHHTT--EEEEEEETTEEEEEE-S----HHHHHHHHT-

Sequence (106 aa):
VYIPEAKAGDVRLFLMNGLPLARDGNYAAFRRVPAKGDVRSNIHAAGTARKVKVTGTMLGIAEMVRPKLISDGMFLVGLDIVGDKLLEINVFTPGGLTRLAAMYRT